Protein AF-A0A926ZG22-F1 (afdb_monomer_lite)

Organism: NCBI:txid2949571

Sequence (165 aa):
MKKILLVAASLLMLLNANPADACSCLPANPRRSYQQARAVFAGKVTDIVVRQRAVDRQPNNDNEADRLFTEVKVTFEVSKVWKGRISRQAVVMTSRSSASCGYNFEKGKEYLVYAGNEDAELTTGLCSGTKPLTTAQADLSILRNAGTTRIENQTGERSQEDRGL

Foldseek 3Di:
DVVVVVVVVVVVVVVPPDPPLVDDADDADLVVLQVQFQWKFKFAWADKDKDWDFAPPDPPDPDSVVRTFIKIKTKTQTDFTLHHAAASIAIEMFHPDSSRQGDDDDHGFMKTDRWHDDPNHTYDGNRSPIDGPVPCPVSVVVSVVRDTDDHDYPDDDDDDDDDDD

pLDDT: mean 81.73, std 17.59, range [35.69, 98.81]

Secondary structure (DSSP, 8-state):
-HHHHHHHHHHHHHTT--------PPPPPHHHHHHH-SEEEEEEEEEEEEEEEE----TT---GGGGEEEEEEEEEEEEEEEES--BSEEEEEEESSGGGT-----TT-EEEEEEEEETTEEE--TTS--EEGGG-HHHHHHHGGG--PPPB-------------

Radius of gyration: 22.45 Å; chains: 1; bounding box: 83×56×46 Å

Structure (mmCIF, N/CA/C/O backbone):
data_AF-A0A926ZG22-F1
#
_entry.id   AF-A0A926ZG22-F1
#
loop_
_atom_site.group_PDB
_atom_site.id
_atom_site.type_symbol
_atom_site.label_atom_id
_atom_site.label_alt_id
_atom_site.label_comp_id
_atom_site.label_asym_id
_atom_site.label_entity_id
_atom_site.label_seq_id
_atom_site.pdbx_PDB_ins_code
_atom_site.Cartn_x
_atom_site.Cartn_y
_atom_site.Cartn_z
_atom_site.occupancy
_atom_site.B_iso_or_equiv
_atom_site.auth_seq_id
_atom_site.auth_comp_id
_atom_site.auth_asym_id
_atom_site.auth_atom_id
_atom_site.pdbx_PDB_model_num
ATOM 1 N N . MET A 1 1 ? 40.323 31.492 -27.991 1.00 59.47 1 MET A N 1
ATOM 2 C CA . MET A 1 1 ? 39.421 31.948 -26.904 1.00 59.47 1 MET A CA 1
ATOM 3 C C . MET A 1 1 ? 37.945 31.590 -27.139 1.00 59.47 1 MET A C 1
ATOM 5 O O . MET A 1 1 ? 37.346 30.996 -26.258 1.00 59.47 1 MET A O 1
ATOM 9 N N . LYS A 1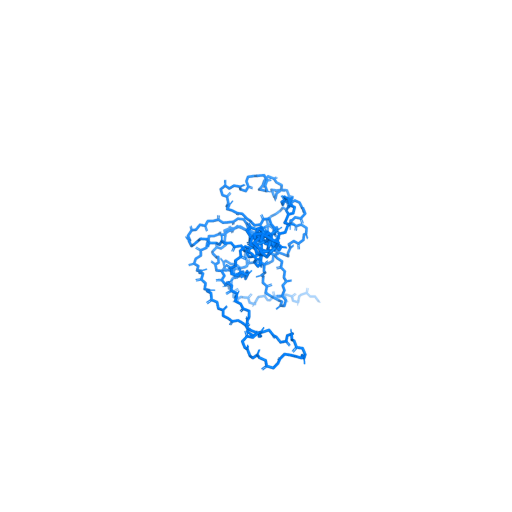 2 ? 37.361 31.830 -28.328 1.00 55.50 2 LYS A N 1
ATOM 10 C CA . LYS A 1 2 ? 35.936 31.538 -28.642 1.00 55.50 2 LYS A CA 1
ATOM 11 C C . LYS A 1 2 ? 35.519 30.053 -28.537 1.00 55.50 2 LYS A C 1
ATOM 13 O O . LYS A 1 2 ? 34.413 29.759 -28.107 1.00 55.50 2 LYS A O 1
ATOM 18 N N . LYS A 1 3 ? 36.427 29.119 -28.859 1.00 57.75 3 LYS A N 1
ATOM 19 C CA . LYS A 1 3 ? 36.200 27.662 -28.734 1.00 57.75 3 LYS A CA 1
ATOM 20 C C . LYS A 1 3 ? 36.149 27.175 -27.276 1.00 57.75 3 LYS A C 1
ATOM 22 O O . LYS A 1 3 ? 35.378 26.278 -26.975 1.00 57.75 3 LYS A O 1
ATOM 27 N N . ILE A 1 4 ? 36.914 27.800 -26.374 1.00 65.75 4 ILE A N 1
ATOM 28 C CA . ILE A 1 4 ? 36.911 27.468 -24.935 1.00 65.75 4 ILE A CA 1
ATOM 29 C C . ILE A 1 4 ? 35.590 27.918 -24.295 1.00 65.75 4 ILE A C 1
ATOM 31 O O . ILE A 1 4 ? 35.022 27.190 -23.490 1.00 65.75 4 ILE A O 1
ATOM 35 N N . LEU A 1 5 ? 35.058 29.068 -24.726 1.00 61.91 5 LEU A N 1
ATOM 36 C CA . LEU A 1 5 ? 33.758 29.574 -24.276 1.00 61.91 5 LEU A CA 1
ATOM 37 C C . LEU A 1 5 ? 32.591 28.653 -24.680 1.00 61.91 5 LEU A C 1
ATOM 39 O O . LEU A 1 5 ? 31.678 28.449 -23.888 1.00 61.91 5 LEU A O 1
ATOM 43 N N . LEU A 1 6 ? 32.645 28.056 -25.877 1.00 64.12 6 LEU A N 1
ATOM 44 C CA . LEU A 1 6 ? 31.628 27.105 -26.349 1.00 64.12 6 LEU A CA 1
ATOM 45 C C . LEU A 1 6 ? 31.679 25.767 -25.593 1.00 64.12 6 LEU A C 1
ATOM 47 O O . LEU A 1 6 ? 30.635 25.223 -25.248 1.00 64.12 6 LEU A O 1
ATOM 51 N N . VAL A 1 7 ? 32.878 25.263 -25.283 1.00 72.44 7 VAL A N 1
ATOM 52 C CA . VAL A 1 7 ? 33.041 24.017 -24.511 1.00 72.44 7 VAL A CA 1
ATOM 53 C C . VAL A 1 7 ? 32.598 24.202 -23.057 1.00 72.44 7 VAL A C 1
ATOM 55 O O . VAL A 1 7 ? 31.911 23.339 -22.515 1.00 72.44 7 VAL A O 1
ATOM 58 N N . ALA A 1 8 ? 32.920 25.344 -22.440 1.00 70.94 8 ALA A N 1
ATOM 59 C CA . ALA A 1 8 ? 32.484 25.660 -21.081 1.00 70.94 8 ALA A CA 1
ATOM 60 C C . ALA A 1 8 ? 30.954 25.813 -20.978 1.00 70.94 8 ALA A C 1
ATOM 62 O O . ALA A 1 8 ? 30.357 25.323 -20.023 1.00 70.94 8 ALA A O 1
ATOM 63 N N . ALA A 1 9 ? 30.312 26.429 -21.980 1.00 69.06 9 ALA A N 1
ATOM 64 C CA . ALA A 1 9 ? 28.856 26.567 -22.032 1.00 69.06 9 ALA A CA 1
ATOM 65 C C . ALA A 1 9 ? 28.135 25.215 -22.198 1.00 69.06 9 ALA A C 1
ATOM 67 O O . ALA A 1 9 ? 27.141 24.975 -21.515 1.00 69.06 9 ALA A O 1
ATOM 68 N N . SER A 1 10 ? 28.658 24.307 -23.034 1.00 69.31 10 SER A N 1
ATOM 69 C CA . SER A 1 10 ? 28.112 22.946 -23.159 1.00 69.31 10 SER A CA 1
ATOM 70 C C . SER A 1 10 ? 28.301 22.112 -21.891 1.00 69.31 10 SER A C 1
ATOM 72 O O . SER A 1 10 ? 27.407 21.352 -21.526 1.00 69.31 10 SER A O 1
ATOM 74 N N . LEU A 1 11 ? 29.432 22.259 -21.192 1.00 71.38 11 LEU A N 1
ATOM 75 C CA . LEU A 1 11 ? 29.679 21.516 -19.956 1.00 71.38 11 LEU A CA 1
ATOM 76 C C . LEU A 1 11 ? 28.730 21.968 -18.836 1.00 71.38 11 LEU A C 1
ATOM 78 O O . LEU A 1 11 ? 28.222 21.126 -18.107 1.00 71.38 11 LEU A O 1
ATOM 82 N N . LEU A 1 12 ? 28.412 23.267 -18.759 1.00 67.19 12 LEU A N 1
ATOM 83 C CA . LEU A 1 12 ? 27.517 23.844 -17.748 1.00 67.19 12 LEU A CA 1
ATOM 84 C C . LEU A 1 12 ? 26.045 23.396 -17.892 1.00 67.19 12 LEU A C 1
ATOM 86 O O . LEU A 1 12 ? 25.321 23.345 -16.898 1.00 67.19 12 LEU A O 1
ATOM 90 N N . MET A 1 13 ? 25.596 23.023 -19.099 1.00 64.50 13 MET A N 1
ATOM 91 C CA . MET A 1 13 ? 24.245 22.477 -19.313 1.00 64.50 13 MET A CA 1
ATOM 92 C C . MET A 1 13 ? 24.077 21.045 -18.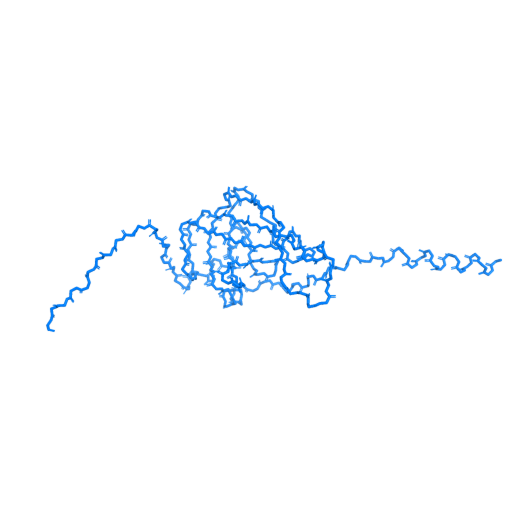782 1.00 64.50 13 MET A C 1
ATOM 94 O O . MET A 1 13 ? 22.972 20.671 -18.395 1.00 64.50 13 MET A O 1
ATOM 98 N N . LEU A 1 14 ? 25.154 20.257 -18.693 1.00 64.44 14 LEU A N 1
ATOM 99 C CA . LEU A 1 14 ? 25.099 18.867 -18.219 1.00 64.44 14 LEU A CA 1
ATOM 100 C C . LEU A 1 14 ? 25.036 18.744 -16.685 1.00 64.44 14 LEU A C 1
ATOM 102 O O . LEU A 1 14 ? 24.669 17.688 -16.179 1.00 64.44 14 LEU A O 1
ATOM 106 N N . LEU A 1 15 ? 25.339 19.815 -15.938 1.00 59.44 15 LEU A N 1
ATOM 107 C CA . LEU A 1 15 ? 25.249 19.829 -14.468 1.00 59.44 15 LEU A CA 1
ATOM 108 C C . LEU A 1 15 ? 23.838 20.129 -13.928 1.00 59.44 15 LEU A C 1
ATOM 110 O O . LEU A 1 15 ? 23.645 20.101 -12.718 1.00 59.44 15 LEU A O 1
ATOM 114 N N . ASN A 1 16 ? 22.852 20.393 -14.794 1.00 53.00 16 ASN A N 1
ATOM 115 C CA . ASN A 1 16 ? 21.474 20.728 -14.401 1.00 53.00 16 ASN A CA 1
ATOM 116 C C . ASN A 1 16 ? 20.456 19.624 -14.742 1.00 53.00 16 ASN A C 1
ATOM 118 O O . ASN A 1 16 ? 19.278 19.907 -14.965 1.00 53.00 16 ASN A O 1
ATOM 122 N N . ALA A 1 17 ? 20.888 18.361 -14.797 1.00 58.12 17 ALA A N 1
ATOM 123 C CA . ALA A 1 17 ? 19.972 17.229 -14.902 1.00 58.12 17 ALA A CA 1
ATOM 124 C C . ALA A 1 17 ? 19.234 17.037 -13.565 1.00 58.12 17 ALA A C 1
ATOM 126 O O . ALA A 1 17 ? 19.620 16.218 -12.732 1.00 58.12 17 ALA A O 1
ATOM 127 N N . ASN A 1 18 ? 18.183 17.829 -13.340 1.00 59.78 18 ASN A N 1
ATOM 128 C CA . ASN A 1 18 ? 17.270 17.595 -12.230 1.00 59.78 18 ASN A CA 1
ATOM 129 C C . ASN A 1 18 ? 16.631 16.209 -12.404 1.00 59.78 18 ASN A C 1
ATOM 131 O O . ASN A 1 18 ? 16.222 15.876 -13.522 1.00 59.78 18 ASN A O 1
ATOM 135 N N . PRO A 1 19 ? 16.517 15.402 -11.334 1.00 58.38 19 PRO A N 1
ATOM 136 C CA . PRO A 1 19 ? 15.751 14.170 -11.404 1.00 58.38 19 PRO A CA 1
ATOM 137 C C . PRO A 1 19 ? 14.323 14.527 -11.819 1.00 58.38 19 PRO A C 1
ATOM 139 O O . PRO A 1 19 ? 13.643 15.310 -11.155 1.00 58.38 19 PRO A O 1
ATOM 142 N N . ALA A 1 20 ? 13.886 13.990 -12.955 1.00 57.53 20 ALA A N 1
ATOM 143 C CA . ALA A 1 20 ? 12.495 14.068 -13.356 1.00 57.53 20 ALA A CA 1
ATOM 144 C C . ALA A 1 20 ? 11.704 13.138 -12.433 1.00 57.53 20 ALA A C 1
ATOM 146 O O . ALA A 1 20 ? 11.565 11.946 -12.703 1.00 57.53 20 ALA A O 1
ATOM 147 N N . ASP A 1 21 ? 11.226 13.673 -11.311 1.00 56.03 21 ASP A N 1
ATOM 148 C CA . ASP A 1 21 ? 10.225 12.993 -10.500 1.00 56.03 21 ASP A CA 1
ATOM 149 C C . ASP A 1 21 ? 8.921 12.997 -11.304 1.00 56.03 21 ASP A C 1
ATOM 151 O O . ASP A 1 21 ? 8.173 13.974 -11.334 1.00 56.03 21 ASP A O 1
ATOM 155 N N . ALA A 1 22 ? 8.674 11.909 -12.035 1.00 66.56 22 ALA A N 1
ATOM 156 C CA . ALA A 1 22 ? 7.457 11.751 -12.829 1.00 66.56 22 ALA A CA 1
ATOM 157 C C . ALA A 1 22 ? 6.201 11.707 -11.941 1.00 66.56 22 ALA A C 1
ATOM 159 O O . ALA A 1 22 ? 5.090 11.947 -12.413 1.00 66.56 22 ALA A O 1
ATOM 160 N N . CYS A 1 23 ? 6.371 11.417 -10.649 1.00 71.75 23 CYS A N 1
ATOM 161 C CA . CYS A 1 23 ? 5.282 11.282 -9.703 1.00 71.75 23 CYS A CA 1
ATOM 162 C C . CYS A 1 23 ? 5.100 12.555 -8.860 1.00 71.75 23 CYS A C 1
ATOM 164 O O . CYS A 1 23 ? 5.629 12.680 -7.758 1.00 71.75 23 CYS A O 1
ATOM 166 N N . SER A 1 24 ? 4.305 13.505 -9.354 1.00 77.81 24 SER A N 1
ATOM 167 C CA . SER A 1 24 ? 3.888 14.686 -8.587 1.00 77.81 24 SER A CA 1
ATOM 168 C C . SER A 1 24 ? 2.561 14.424 -7.865 1.00 77.81 24 SER A C 1
ATOM 170 O O . SER A 1 24 ? 1.474 14.780 -8.319 1.00 77.81 24 SER A O 1
ATOM 172 N N . CYS A 1 25 ? 2.628 13.762 -6.708 1.00 83.06 25 CYS A N 1
ATOM 173 C CA . CYS A 1 25 ? 1.439 13.561 -5.884 1.00 83.06 25 CYS A CA 1
ATOM 174 C C . CYS A 1 25 ? 1.045 14.863 -5.173 1.00 83.06 25 CYS A C 1
ATOM 176 O O . CYS A 1 25 ? 1.865 15.503 -4.514 1.00 83.06 25 CYS A O 1
ATOM 178 N N . LEU A 1 26 ? -0.242 15.204 -5.196 1.00 83.25 26 LEU A N 1
ATOM 179 C CA . LEU A 1 26 ? -0.795 16.096 -4.178 1.00 83.25 26 LEU A CA 1
ATOM 180 C C . LEU A 1 26 ? -0.783 15.380 -2.817 1.00 83.25 26 LEU A C 1
ATOM 182 O O . LEU A 1 26 ? -0.942 14.154 -2.784 1.00 83.25 26 LEU A O 1
ATOM 186 N N . PRO A 1 27 ? -0.657 16.111 -1.692 1.00 81.75 27 PRO A N 1
ATOM 187 C CA . PRO A 1 27 ? -0.807 15.521 -0.369 1.00 81.75 27 PRO A CA 1
ATOM 188 C C . PRO A 1 27 ? -2.092 14.692 -0.285 1.00 81.75 27 PRO A C 1
ATOM 190 O O . PRO A 1 27 ? -3.185 15.180 -0.590 1.00 81.75 27 PRO A O 1
ATOM 193 N N . ALA A 1 28 ? -1.955 13.421 0.094 1.00 83.06 28 ALA A N 1
ATOM 194 C CA . ALA A 1 28 ? -3.076 12.494 0.095 1.00 83.06 28 ALA A CA 1
ATOM 195 C C . ALA A 1 28 ? -4.167 12.956 1.075 1.00 83.06 28 ALA A C 1
ATOM 197 O O . ALA A 1 28 ? -3.918 13.149 2.267 1.00 83.06 28 ALA A O 1
ATOM 198 N N . ASN A 1 29 ? -5.393 13.103 0.571 1.00 91.44 29 ASN A N 1
ATOM 199 C CA . ASN A 1 29 ? -6.568 13.412 1.376 1.00 91.44 29 ASN A CA 1
ATOM 200 C C . ASN A 1 29 ? -7.314 12.106 1.704 1.00 91.44 29 ASN A C 1
ATOM 202 O O . ASN A 1 29 ? -7.809 11.470 0.772 1.00 91.44 29 ASN A O 1
ATOM 206 N N . PRO A 1 30 ? -7.483 11.725 2.986 1.00 93.00 30 PRO A N 1
ATOM 207 C CA . PRO A 1 30 ? -8.047 10.419 3.336 1.00 93.00 30 PRO A CA 1
ATOM 208 C C . PRO A 1 30 ? -9.461 10.178 2.796 1.00 93.00 30 PRO A C 1
ATOM 210 O O . PRO A 1 30 ? -9.791 9.064 2.397 1.00 93.00 30 PRO A O 1
ATOM 213 N N . ARG A 1 31 ? -10.308 11.218 2.726 1.00 93.44 31 ARG A N 1
ATOM 214 C CA . ARG A 1 31 ? -11.665 11.089 2.163 1.00 93.44 31 ARG A CA 1
ATOM 215 C C . ARG A 1 31 ? -11.611 10.797 0.668 1.00 93.44 31 ARG A C 1
ATOM 217 O O . ARG A 1 31 ? -12.326 9.914 0.204 1.00 93.44 31 ARG A O 1
ATOM 224 N N . ARG A 1 32 ? -10.751 11.506 -0.070 1.00 93.12 32 ARG A N 1
ATOM 225 C CA . ARG A 1 32 ? -10.546 11.272 -1.507 1.00 93.12 32 ARG A CA 1
ATOM 226 C C . ARG A 1 32 ? -9.958 9.880 -1.753 1.00 93.12 32 ARG A C 1
ATOM 228 O O . ARG A 1 32 ? -10.511 9.139 -2.561 1.00 93.12 32 ARG A O 1
ATOM 235 N N . SER A 1 33 ? -8.906 9.506 -1.024 1.00 95.06 33 SER A N 1
ATOM 236 C CA . SER A 1 33 ? -8.289 8.177 -1.107 1.00 95.06 33 SER A CA 1
ATOM 237 C C . SER A 1 33 ? -9.310 7.071 -0.845 1.00 95.06 33 SER A C 1
ATOM 239 O O . SER A 1 33 ? -9.412 6.124 -1.619 1.00 95.06 33 SER A O 1
ATOM 241 N N . TYR A 1 34 ? -10.149 7.222 0.184 1.00 94.69 34 TYR A N 1
ATOM 242 C CA . TYR A 1 34 ? -11.226 6.277 0.476 1.00 94.69 34 TYR A CA 1
ATOM 243 C C . TYR A 1 34 ? -12.263 6.175 -0.652 1.00 94.69 34 TYR A C 1
ATOM 245 O O . TYR A 1 34 ? -12.735 5.082 -0.968 1.00 94.69 34 TYR A O 1
ATOM 253 N N . GLN A 1 35 ? -12.646 7.300 -1.262 1.00 93.31 35 GLN A N 1
ATOM 254 C CA . GLN A 1 35 ? -13.607 7.320 -2.369 1.00 93.31 35 GLN A CA 1
ATOM 255 C C . GLN A 1 35 ? -13.059 6.596 -3.604 1.00 93.31 35 GLN A C 1
ATOM 257 O O . GLN A 1 35 ? -13.770 5.767 -4.170 1.00 93.31 35 GLN A O 1
ATOM 262 N N . GLN A 1 36 ? -11.801 6.861 -3.965 1.00 92.88 36 GLN A N 1
ATOM 263 C CA . GLN A 1 36 ? -11.138 6.297 -5.145 1.00 92.88 36 GLN A CA 1
ATOM 264 C C . GLN A 1 36 ? -10.725 4.830 -4.967 1.00 92.88 36 GLN A C 1
ATOM 266 O O . GLN A 1 36 ? -10.701 4.076 -5.936 1.00 92.88 36 GLN A O 1
ATOM 271 N N . ALA A 1 37 ? -10.420 4.406 -3.740 1.00 95.56 37 ALA A N 1
ATOM 272 C CA . ALA A 1 37 ? -10.029 3.032 -3.460 1.00 95.56 37 ALA A CA 1
ATOM 273 C C . ALA A 1 37 ? -11.193 2.055 -3.679 1.00 95.56 37 ALA A C 1
ATOM 275 O O . ALA A 1 37 ? -12.334 2.321 -3.294 1.00 95.56 37 ALA A O 1
ATOM 276 N N . ARG A 1 38 ? -10.901 0.873 -4.220 1.00 95.00 38 ARG A N 1
ATOM 277 C CA . ARG A 1 38 ? -11.840 -0.256 -4.240 1.00 95.00 38 ARG A CA 1
ATOM 278 C C . ARG A 1 38 ? -11.828 -1.006 -2.911 1.00 95.00 38 ARG A C 1
ATOM 280 O O . ARG A 1 38 ? -12.872 -1.496 -2.480 1.00 95.00 38 ARG A O 1
ATOM 287 N N . ALA A 1 39 ? -10.670 -1.070 -2.261 1.00 95.88 39 ALA A N 1
ATOM 288 C CA . ALA A 1 39 ? -10.501 -1.699 -0.963 1.00 95.88 39 ALA A CA 1
ATOM 289 C C . ALA A 1 39 ? -9.677 -0.823 -0.019 1.00 95.88 39 ALA A C 1
ATOM 291 O O . ALA A 1 39 ? -8.710 -0.185 -0.430 1.00 95.88 39 ALA A O 1
ATOM 292 N N . VAL A 1 40 ? -10.066 -0.807 1.254 1.00 97.31 40 VAL A N 1
ATOM 293 C CA . VAL A 1 40 ? -9.349 -0.093 2.314 1.00 97.31 40 VAL A CA 1
ATOM 294 C C . VAL A 1 40 ? -9.236 -1.011 3.513 1.00 97.31 40 VAL A C 1
ATOM 296 O O . VAL A 1 40 ? -10.256 -1.421 4.074 1.00 97.31 40 VAL A O 1
ATOM 299 N N . PHE A 1 41 ? -8.010 -1.346 3.899 1.00 97.69 41 PHE A N 1
ATOM 300 C CA . PHE A 1 41 ? -7.742 -2.294 4.976 1.00 97.69 41 PHE A CA 1
ATOM 301 C C . PHE A 1 41 ? -6.438 -1.969 5.706 1.00 97.69 41 PHE A C 1
ATOM 303 O O . PHE A 1 41 ? -5.587 -1.248 5.193 1.00 97.69 41 PHE A O 1
ATOM 310 N N . ALA A 1 42 ? -6.294 -2.500 6.916 1.00 98.19 42 ALA A N 1
ATOM 311 C CA . ALA A 1 42 ? -5.052 -2.498 7.669 1.00 98.19 42 ALA A CA 1
ATOM 312 C C . ALA A 1 42 ? -4.512 -3.922 7.725 1.00 98.19 42 ALA A C 1
ATOM 314 O O . ALA A 1 42 ? -5.278 -4.882 7.858 1.00 98.19 42 ALA A O 1
ATOM 315 N N . GLY A 1 43 ? -3.197 -4.056 7.611 1.00 98.25 43 GLY A N 1
ATOM 316 C CA . GLY A 1 43 ? -2.550 -5.356 7.660 1.00 98.25 43 GLY A CA 1
ATOM 317 C C . GLY A 1 43 ? -1.041 -5.269 7.803 1.00 98.25 43 GLY A C 1
ATOM 318 O O . GLY A 1 43 ? -0.426 -4.241 7.507 1.00 98.25 43 GLY A O 1
ATOM 319 N N . LYS A 1 44 ? -0.459 -6.378 8.251 1.00 98.75 44 LYS A N 1
ATOM 320 C CA . LYS A 1 44 ? 0.984 -6.568 8.398 1.00 98.75 44 LYS A CA 1
ATOM 321 C C . LYS A 1 44 ? 1.545 -7.219 7.143 1.00 98.75 44 LYS A C 1
ATOM 323 O O . LYS A 1 44 ? 1.006 -8.224 6.685 1.00 98.75 44 LYS A O 1
ATOM 328 N N . VAL A 1 45 ? 2.644 -6.694 6.614 1.00 98.81 45 VAL A N 1
ATOM 329 C CA . VAL A 1 45 ? 3.323 -7.301 5.462 1.00 98.81 45 VAL A CA 1
ATOM 330 C C . VAL A 1 45 ? 3.968 -8.620 5.884 1.00 98.81 45 VAL A C 1
ATOM 332 O O . VAL A 1 45 ? 4.840 -8.642 6.753 1.00 98.81 45 VAL A O 1
ATOM 335 N N . THR A 1 46 ? 3.568 -9.720 5.254 1.00 98.69 46 THR A N 1
ATOM 336 C CA . THR A 1 46 ? 4.114 -11.062 5.504 1.00 98.69 46 THR A CA 1
ATOM 337 C C . THR A 1 46 ? 5.076 -11.516 4.417 1.00 98.69 46 THR A C 1
ATOM 339 O O . THR A 1 46 ? 5.990 -12.289 4.707 1.00 98.69 46 THR A O 1
ATOM 342 N N . ASP A 1 47 ? 4.936 -11.007 3.192 1.00 98.56 47 ASP A N 1
ATOM 343 C CA . ASP A 1 47 ? 5.838 -11.345 2.096 1.00 98.56 47 ASP A CA 1
ATOM 344 C C . ASP A 1 47 ? 5.943 -10.241 1.040 1.00 98.56 47 ASP A C 1
ATOM 346 O O . ASP A 1 47 ? 4.987 -9.497 0.818 1.00 98.56 47 ASP A O 1
ATOM 350 N N . ILE A 1 48 ? 7.107 -10.144 0.395 1.00 98.25 48 ILE A N 1
ATOM 351 C CA . ILE A 1 48 ? 7.389 -9.199 -0.692 1.00 98.25 48 ILE A CA 1
ATOM 352 C C . ILE A 1 48 ? 8.155 -9.955 -1.775 1.00 98.25 48 ILE A C 1
ATOM 354 O O . ILE A 1 48 ? 9.243 -10.467 -1.516 1.00 98.25 48 ILE A O 1
ATOM 358 N N . VAL A 1 49 ? 7.615 -9.988 -2.993 1.00 97.75 49 VAL A N 1
ATOM 359 C CA . VAL A 1 49 ? 8.265 -10.626 -4.143 1.00 97.75 49 VAL A CA 1
ATOM 360 C C . VAL A 1 49 ? 8.311 -9.666 -5.321 1.00 97.75 49 VAL A C 1
ATOM 362 O O . VAL A 1 49 ? 7.272 -9.217 -5.797 1.00 97.75 49 VAL A O 1
ATOM 365 N N . VAL A 1 50 ? 9.513 -9.397 -5.826 1.00 95.19 50 VAL A N 1
ATOM 366 C CA . VAL A 1 50 ? 9.729 -8.632 -7.061 1.00 95.19 50 VAL A CA 1
ATOM 367 C C . VAL A 1 50 ? 9.678 -9.590 -8.247 1.00 95.19 50 VAL A C 1
ATOM 369 O O . VAL A 1 50 ? 10.328 -10.635 -8.218 1.00 95.19 50 VAL A O 1
ATOM 372 N N . ARG A 1 51 ? 8.896 -9.264 -9.277 1.00 90.31 51 ARG A N 1
ATOM 373 C CA . ARG A 1 51 ? 8.719 -10.100 -10.472 1.00 90.31 51 ARG A CA 1
ATOM 374 C C . ARG A 1 51 ? 8.725 -9.230 -11.724 1.00 90.31 51 ARG A C 1
ATOM 376 O O . ARG A 1 51 ? 8.391 -8.050 -11.666 1.00 90.31 51 ARG A O 1
ATOM 383 N N . GLN A 1 52 ? 9.094 -9.820 -12.853 1.00 87.56 52 GLN A N 1
ATOM 384 C CA . GLN A 1 52 ? 8.867 -9.214 -14.161 1.00 87.56 52 GLN A CA 1
ATOM 385 C C . GLN A 1 52 ? 7.549 -9.745 -14.724 1.00 87.56 52 GLN A C 1
ATOM 387 O O . GLN A 1 52 ? 7.286 -10.946 -14.654 1.00 87.56 52 GLN A O 1
ATOM 392 N N . ARG A 1 53 ? 6.722 -8.849 -15.256 1.00 80.56 53 ARG A N 1
ATOM 393 C CA . ARG A 1 53 ? 5.446 -9.154 -15.900 1.00 80.56 53 ARG A CA 1
ATOM 394 C C . ARG A 1 53 ? 5.504 -8.659 -17.338 1.00 80.56 53 ARG A C 1
ATOM 396 O O . ARG A 1 53 ? 5.859 -7.506 -17.570 1.00 80.56 53 ARG A O 1
ATOM 403 N N . ALA A 1 54 ? 5.160 -9.523 -18.288 1.00 78.44 54 ALA A N 1
ATOM 404 C CA . ALA A 1 54 ? 4.972 -9.106 -19.670 1.00 78.44 54 ALA A CA 1
ATOM 405 C C . ALA A 1 54 ? 3.718 -8.225 -19.771 1.00 78.44 54 ALA A C 1
ATOM 407 O O . ALA A 1 54 ? 2.670 -8.560 -19.215 1.00 78.44 54 ALA A O 1
ATOM 408 N N . VAL A 1 55 ? 3.838 -7.092 -20.454 1.00 72.56 55 VAL A N 1
ATOM 409 C CA . VAL A 1 55 ? 2.738 -6.173 -20.733 1.00 72.56 55 VAL A CA 1
ATOM 410 C C . VAL A 1 55 ? 2.361 -6.324 -22.202 1.00 72.56 55 VAL A C 1
ATOM 412 O O . VAL A 1 55 ? 3.151 -6.018 -23.091 1.00 72.56 55 VAL A O 1
ATOM 415 N N . ASP A 1 56 ? 1.131 -6.770 -22.461 1.00 67.56 56 ASP A N 1
ATOM 416 C CA . ASP A 1 56 ? 0.625 -7.010 -23.824 1.00 67.56 56 ASP A CA 1
ATOM 417 C C . ASP A 1 56 ? 0.424 -5.714 -24.633 1.00 67.56 56 ASP A C 1
ATOM 419 O O . ASP A 1 56 ? 0.242 -5.726 -25.851 1.00 67.56 56 ASP A O 1
ATOM 423 N N . ARG A 1 57 ? 0.455 -4.559 -23.960 1.00 58.28 57 ARG A N 1
ATOM 424 C CA . ARG A 1 57 ? 0.214 -3.243 -24.552 1.00 58.28 57 ARG A CA 1
ATOM 425 C C . ARG A 1 57 ? 1.492 -2.656 -25.141 1.00 58.28 57 ARG A C 1
ATOM 427 O O . ARG A 1 57 ? 2.037 -1.727 -24.570 1.00 58.28 57 ARG A O 1
ATOM 434 N N . GLN A 1 58 ? 1.926 -3.135 -26.304 1.00 57.38 58 GLN A N 1
ATOM 435 C CA . GLN A 1 58 ? 2.637 -2.270 -27.252 1.00 57.38 58 GLN A CA 1
ATOM 436 C C . GLN A 1 58 ? 2.484 -2.835 -28.678 1.00 57.38 58 GLN A C 1
ATOM 438 O O . GLN A 1 58 ? 3.204 -3.762 -29.046 1.00 57.38 58 GLN A O 1
ATOM 443 N N . PRO A 1 59 ? 1.563 -2.300 -29.508 1.00 55.38 59 PRO A N 1
ATOM 444 C CA . PRO A 1 59 ? 1.287 -2.865 -30.832 1.00 55.38 59 PRO A CA 1
ATOM 445 C C . PRO A 1 59 ? 2.484 -2.836 -31.800 1.00 55.38 59 PRO A C 1
ATOM 447 O O . PRO A 1 59 ? 2.468 -3.568 -32.779 1.00 55.38 59 PRO A O 1
ATOM 450 N N . ASN A 1 60 ? 3.525 -2.039 -31.518 1.00 60.47 60 ASN A N 1
ATOM 451 C CA . ASN A 1 60 ? 4.643 -1.776 -32.433 1.00 60.47 60 ASN A CA 1
ATOM 452 C C . ASN A 1 60 ? 6.035 -1.854 -31.766 1.00 60.47 60 ASN A C 1
ATOM 454 O O . ASN A 1 60 ? 6.942 -1.138 -32.178 1.00 60.47 60 ASN A O 1
ATOM 458 N N . ASN A 1 61 ? 6.213 -2.651 -30.708 1.00 60.38 61 ASN A N 1
ATOM 459 C CA . ASN A 1 61 ? 7.538 -2.879 -30.115 1.00 60.38 61 ASN A CA 1
ATOM 460 C C . ASN A 1 61 ? 7.868 -4.373 -30.167 1.00 60.38 61 ASN A C 1
ATOM 462 O O . ASN A 1 61 ? 7.213 -5.165 -29.497 1.00 60.38 61 ASN A O 1
ATOM 466 N N . ASP A 1 62 ? 8.843 -4.759 -30.978 1.00 66.12 62 ASP A N 1
ATOM 467 C CA . ASP A 1 62 ? 9.374 -6.115 -31.151 1.00 66.12 62 ASP A CA 1
ATOM 468 C C . ASP A 1 62 ? 10.493 -6.476 -30.153 1.00 66.12 62 ASP A C 1
ATOM 470 O O . ASP A 1 62 ? 10.878 -7.642 -30.059 1.00 66.12 62 ASP A O 1
ATOM 474 N N . ASN A 1 63 ? 10.952 -5.524 -29.338 1.00 70.25 63 ASN A N 1
ATOM 475 C CA . ASN A 1 63 ? 11.912 -5.762 -28.267 1.00 70.25 63 ASN A CA 1
ATOM 476 C C . ASN A 1 63 ? 11.218 -6.365 -27.039 1.00 70.25 63 ASN A C 1
ATOM 478 O O . ASN A 1 63 ? 10.540 -5.689 -26.265 1.00 70.25 63 ASN A O 1
ATOM 482 N N . GLU A 1 64 ? 11.455 -7.652 -26.803 1.00 64.38 64 GLU A N 1
ATOM 483 C CA . GLU A 1 64 ? 10.942 -8.381 -25.637 1.00 64.38 64 GLU A CA 1
ATOM 484 C C . GLU A 1 64 ? 11.298 -7.700 -24.299 1.00 64.38 64 GLU A C 1
ATOM 486 O O . GLU A 1 64 ? 10.470 -7.647 -23.391 1.00 64.38 64 GLU A O 1
ATOM 491 N N . ALA A 1 65 ? 12.490 -7.101 -24.197 1.00 65.19 65 ALA A N 1
ATOM 492 C CA . ALA A 1 65 ? 12.948 -6.400 -22.995 1.00 65.19 65 ALA A CA 1
ATOM 493 C C . ALA A 1 65 ? 12.092 -5.169 -22.639 1.00 65.19 65 ALA A C 1
ATOM 495 O O . ALA A 1 65 ? 11.888 -4.894 -21.457 1.00 65.19 65 ALA A O 1
ATOM 496 N N . ASP A 1 66 ? 11.546 -4.470 -23.637 1.00 65.62 66 ASP A N 1
ATOM 497 C CA . ASP A 1 66 ? 10.707 -3.283 -23.427 1.00 65.62 66 ASP A CA 1
ATOM 498 C C . ASP A 1 66 ? 9.272 -3.646 -23.018 1.00 65.62 66 ASP A C 1
ATOM 500 O O . ASP A 1 66 ? 8.518 -2.799 -22.540 1.00 65.62 66 ASP A O 1
ATOM 504 N N . ARG A 1 67 ? 8.887 -4.917 -23.185 1.00 69.50 67 ARG A N 1
ATOM 505 C CA . ARG A 1 67 ? 7.577 -5.438 -22.773 1.00 69.50 67 ARG A CA 1
ATOM 506 C C . ARG A 1 67 ? 7.557 -5.903 -21.318 1.00 69.50 67 ARG A C 1
ATOM 508 O O . ARG A 1 67 ? 6.494 -6.267 -20.822 1.00 69.50 67 ARG A O 1
ATOM 515 N N . LEU A 1 68 ? 8.699 -5.923 -20.625 1.00 77.69 68 LEU A N 1
ATOM 516 C CA . LEU A 1 68 ? 8.793 -6.399 -19.246 1.00 77.69 68 LEU A CA 1
ATOM 517 C C . LEU A 1 68 ? 8.667 -5.247 -18.248 1.00 77.69 68 LEU A C 1
ATOM 519 O O . LEU A 1 68 ? 9.561 -4.418 -18.091 1.00 77.69 68 LEU A O 1
ATOM 523 N N . PHE A 1 69 ? 7.576 -5.249 -17.488 1.00 82.06 69 PHE A N 1
ATOM 524 C CA . PHE A 1 69 ? 7.391 -4.356 -16.355 1.00 82.06 69 PHE A CA 1
ATOM 525 C C . PHE A 1 69 ? 7.854 -5.030 -15.062 1.00 82.06 69 PHE A C 1
ATOM 527 O O . PHE A 1 69 ? 7.554 -6.198 -14.817 1.00 82.06 69 PHE A O 1
ATOM 534 N N . THR A 1 70 ? 8.592 -4.307 -14.214 1.00 88.69 70 THR A N 1
ATOM 535 C CA . THR A 1 70 ? 8.994 -4.834 -12.901 1.00 88.69 70 THR A CA 1
ATOM 536 C C . THR A 1 70 ? 7.978 -4.437 -11.837 1.00 88.69 70 THR A C 1
ATOM 538 O O . THR A 1 70 ? 7.902 -3.277 -11.428 1.00 88.69 70 THR A O 1
ATOM 541 N N . GLU A 1 71 ? 7.244 -5.430 -11.354 1.00 90.69 71 GLU A N 1
ATOM 542 C CA . GLU A 1 71 ? 6.180 -5.298 -10.366 1.00 90.69 71 GLU A CA 1
ATOM 543 C C . GLU A 1 71 ? 6.604 -5.905 -9.023 1.00 90.69 71 GLU A C 1
ATOM 545 O O . GLU A 1 71 ? 7.408 -6.840 -8.947 1.00 90.69 71 GLU A O 1
ATOM 550 N N . VAL A 1 72 ? 6.055 -5.368 -7.939 1.00 95.94 72 VAL A N 1
ATOM 551 C CA . VAL A 1 72 ? 6.244 -5.866 -6.581 1.00 95.94 72 VAL A CA 1
ATOM 552 C C . VAL A 1 72 ? 4.918 -6.395 -6.064 1.00 95.94 72 VAL A C 1
ATOM 554 O O . VAL A 1 72 ? 3.959 -5.647 -5.892 1.00 95.94 72 VAL A O 1
ATOM 557 N N . LYS A 1 73 ? 4.893 -7.693 -5.769 1.00 97.06 73 LYS A N 1
ATOM 558 C CA . LYS A 1 73 ? 3.780 -8.382 -5.124 1.00 97.06 73 LYS A CA 1
ATOM 559 C C . LYS A 1 73 ? 3.974 -8.365 -3.615 1.00 97.06 73 LYS A C 1
ATOM 561 O O . LYS A 1 73 ? 4.937 -8.948 -3.115 1.00 97.06 73 LYS A O 1
ATOM 566 N N . VAL A 1 74 ? 3.040 -7.757 -2.894 1.00 98.38 74 VAL A N 1
ATOM 567 C CA . VAL A 1 74 ? 3.081 -7.643 -1.434 1.00 98.38 74 VAL A CA 1
ATOM 568 C C . VAL A 1 74 ? 1.918 -8.408 -0.826 1.00 98.38 74 VAL A C 1
ATOM 570 O O . VAL A 1 74 ? 0.760 -8.194 -1.185 1.00 98.38 74 VAL A O 1
ATOM 573 N N . THR A 1 75 ? 2.229 -9.313 0.095 1.00 98.56 75 THR A N 1
ATOM 574 C CA . THR A 1 75 ? 1.234 -10.115 0.809 1.00 98.56 75 THR A CA 1
ATOM 575 C C . THR A 1 75 ? 1.041 -9.564 2.212 1.00 98.56 75 THR A C 1
A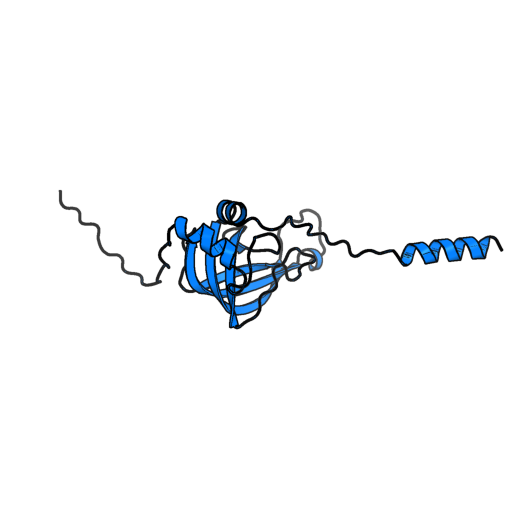TOM 577 O O . THR A 1 75 ? 2.012 -9.316 2.928 1.00 98.56 75 THR A O 1
ATOM 580 N N . PHE A 1 76 ? -0.217 -9.401 2.609 1.00 98.69 76 PHE A N 1
ATOM 581 C CA . PHE A 1 76 ? -0.623 -8.886 3.908 1.00 98.69 76 PHE A CA 1
ATOM 582 C C . PHE A 1 76 ? -1.402 -9.934 4.692 1.00 98.69 76 PHE A C 1
ATOM 584 O O . PHE A 1 76 ? -2.274 -10.607 4.145 1.00 98.69 76 PHE A O 1
ATOM 591 N N . GLU A 1 77 ? -1.129 -10.006 5.989 1.00 98.56 77 GLU A N 1
ATOM 592 C CA . GLU A 1 77 ? -2.052 -10.534 6.991 1.00 98.56 77 GLU A CA 1
AT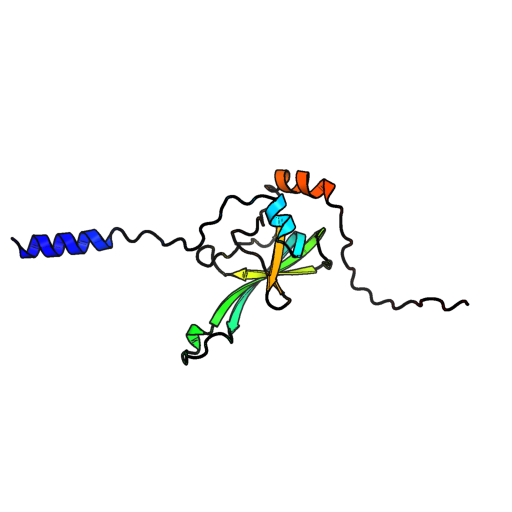OM 593 C C . GLU A 1 77 ? -2.983 -9.392 7.424 1.00 98.56 77 GLU A C 1
ATOM 595 O O . GLU A 1 77 ? -2.535 -8.400 8.004 1.00 98.56 77 GLU A O 1
ATOM 600 N N . VAL A 1 78 ? -4.265 -9.493 7.076 1.00 98.25 78 VAL A N 1
ATOM 601 C CA . VAL A 1 78 ? -5.251 -8.414 7.225 1.00 98.25 78 VAL A CA 1
ATOM 602 C C . VAL A 1 78 ? -5.862 -8.442 8.621 1.00 98.25 78 VAL A C 1
ATOM 604 O O . VAL A 1 78 ? -6.433 -9.449 9.037 1.00 98.25 78 VAL A O 1
ATOM 607 N N . SER A 1 79 ? -5.793 -7.311 9.323 1.00 96.50 79 SER A N 1
ATOM 608 C CA . SER A 1 79 ? -6.331 -7.148 10.678 1.0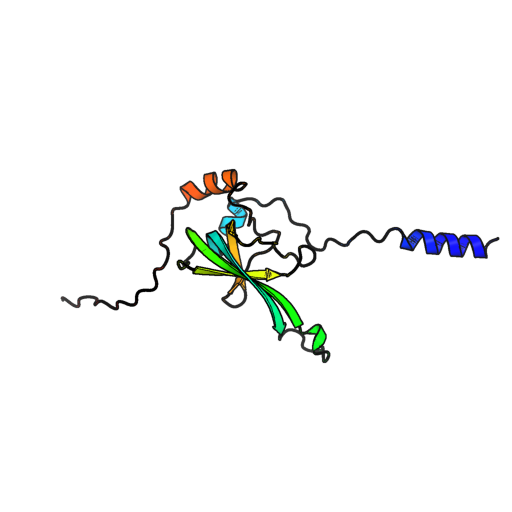0 96.50 79 SER A CA 1
ATOM 609 C C . SER A 1 79 ? -7.671 -6.411 10.708 1.00 96.50 79 SER A C 1
ATOM 611 O O . SER A 1 79 ? -8.495 -6.665 11.588 1.00 96.50 79 SER A O 1
ATOM 613 N N . LYS A 1 80 ? -7.928 -5.508 9.752 1.00 95.75 80 LYS A N 1
ATOM 614 C CA . LYS A 1 80 ? -9.182 -4.740 9.689 1.00 95.75 80 LYS A CA 1
ATOM 615 C C . LYS A 1 80 ? -9.516 -4.287 8.275 1.00 95.75 80 LYS A C 1
ATOM 617 O O . LYS A 1 80 ? -8.620 -3.915 7.530 1.00 95.75 80 LYS A O 1
ATOM 622 N N . VAL A 1 81 ? -10.803 -4.251 7.926 1.00 96.44 81 VAL A N 1
ATOM 623 C CA . VAL A 1 81 ? -11.287 -3.810 6.607 1.00 96.44 81 VAL A CA 1
ATOM 624 C C . VAL A 1 81 ? -12.351 -2.730 6.778 1.00 96.44 81 VAL A C 1
ATOM 626 O O . VAL A 1 81 ? -13.337 -2.924 7.484 1.00 96.44 81 VAL A O 1
ATOM 629 N N . TRP A 1 82 ? -12.173 -1.597 6.108 1.00 95.56 82 TRP A N 1
ATOM 630 C CA . TRP A 1 82 ? -13.154 -0.508 6.057 1.00 95.56 82 TRP A CA 1
ATOM 631 C C . TRP A 1 82 ? -13.937 -0.491 4.747 1.00 95.56 82 TRP A C 1
ATOM 633 O O . TRP A 1 82 ? -15.096 -0.099 4.742 1.00 95.56 82 TRP A O 1
ATOM 643 N N . LYS A 1 83 ? -13.337 -0.945 3.641 1.00 94.44 83 LYS A N 1
ATOM 644 C CA . LYS A 1 83 ? -13.990 -0.974 2.326 1.00 94.44 83 LYS A CA 1
ATOM 645 C C . LYS A 1 83 ? -13.569 -2.199 1.530 1.00 94.44 83 LYS A C 1
ATOM 647 O O . LYS A 1 83 ? -12.399 -2.578 1.558 1.00 94.44 83 LYS A O 1
ATOM 652 N N . GLY A 1 84 ? -14.509 -2.738 0.757 1.00 92.12 84 GLY A N 1
ATOM 653 C CA . GLY A 1 84 ? -14.284 -3.871 -0.136 1.00 92.12 84 GLY A CA 1
ATOM 654 C C . GLY A 1 84 ? -14.371 -5.223 0.574 1.00 92.12 84 GLY A C 1
ATOM 655 O O . GLY A 1 84 ? -14.435 -5.305 1.798 1.00 92.12 84 GLY A O 1
ATOM 656 N N . ARG A 1 85 ? -14.389 -6.295 -0.219 1.00 90.25 85 ARG A N 1
ATOM 657 C CA . ARG A 1 85 ? -14.369 -7.680 0.266 1.00 90.25 85 ARG A CA 1
ATOM 658 C C . ARG A 1 85 ? -12.940 -8.192 0.222 1.00 90.25 85 ARG A C 1
ATOM 660 O O . ARG A 1 85 ? -12.397 -8.399 -0.858 1.00 90.25 85 ARG A O 1
ATOM 667 N N . ILE A 1 86 ? -12.334 -8.327 1.394 1.00 92.94 86 ILE A N 1
ATOM 668 C CA . ILE A 1 86 ? -10.932 -8.705 1.558 1.00 92.94 86 ILE A CA 1
ATOM 669 C C . ILE A 1 86 ? -10.864 -9.896 2.510 1.00 92.94 86 ILE A C 1
ATOM 671 O O . ILE A 1 86 ? -11.525 -9.910 3.550 1.00 92.94 86 ILE A O 1
ATOM 675 N N . SER A 1 87 ? -10.088 -10.909 2.131 1.00 92.38 87 SER A N 1
ATOM 676 C CA . SER A 1 87 ? -9.874 -12.096 2.960 1.00 92.38 87 SER A CA 1
ATOM 677 C C . SER A 1 87 ? -8.822 -11.834 4.046 1.00 92.38 87 SER A C 1
ATOM 679 O O . SER A 1 87 ? -8.192 -10.776 4.069 1.00 92.38 87 SER A O 1
ATOM 681 N N . ARG A 1 88 ? -8.591 -12.800 4.944 1.00 95.06 88 ARG A N 1
ATOM 682 C CA . ARG A 1 88 ? -7.517 -12.708 5.958 1.00 95.06 88 ARG A CA 1
ATOM 683 C C . ARG A 1 88 ? -6.129 -12.505 5.350 1.00 95.06 88 ARG A C 1
ATOM 685 O O . ARG A 1 88 ? -5.252 -11.956 6.010 1.00 95.06 88 ARG A O 1
ATOM 692 N N . GLN A 1 89 ? -5.944 -12.932 4.105 1.00 96.75 89 GLN A N 1
ATOM 693 C CA . GLN A 1 89 ? -4.748 -12.663 3.329 1.00 96.75 89 GLN A CA 1
ATOM 694 C C . GLN A 1 89 ? -5.103 -11.783 2.129 1.00 96.75 89 GLN A C 1
ATOM 696 O O . GLN A 1 89 ? -6.018 -12.092 1.361 1.00 96.75 89 GLN A O 1
ATOM 701 N N . ALA A 1 90 ? -4.384 -10.679 1.959 1.00 96.69 90 ALA A N 1
ATOM 702 C CA . ALA A 1 90 ? -4.536 -9.806 0.801 1.00 96.69 90 ALA A CA 1
ATOM 703 C C . ALA A 1 90 ? -3.231 -9.747 0.018 1.00 96.69 90 ALA A C 1
ATOM 705 O O . ALA A 1 90 ? -2.152 -9.680 0.603 1.00 96.69 90 ALA A O 1
ATOM 706 N N . VAL A 1 91 ? -3.341 -9.751 -1.305 1.00 97.25 91 VAL A N 1
ATOM 707 C CA . VAL A 1 91 ? -2.223 -9.505 -2.212 1.00 97.25 91 VAL A CA 1
ATOM 708 C C . VAL A 1 91 ? -2.456 -8.154 -2.861 1.00 97.25 91 VAL A C 1
ATOM 710 O O . VAL A 1 91 ? -3.537 -7.922 -3.399 1.00 97.25 91 VAL A O 1
ATOM 713 N N . VAL A 1 92 ? -1.454 -7.282 -2.802 1.00 97.50 92 VAL A N 1
ATOM 714 C CA . VAL A 1 92 ? -1.474 -5.972 -3.453 1.00 97.50 92 VAL A CA 1
ATOM 715 C C . VAL A 1 92 ? -0.223 -5.823 -4.304 1.00 97.50 92 VAL A C 1
ATOM 717 O O . VAL A 1 92 ? 0.879 -6.132 -3.845 1.00 97.50 92 VAL A O 1
ATOM 720 N N . MET A 1 93 ? -0.401 -5.343 -5.529 1.00 96.12 93 MET A N 1
ATOM 721 C CA . MET A 1 93 ? 0.686 -5.040 -6.447 1.00 96.12 93 MET A CA 1
ATOM 722 C C . MET A 1 93 ? 1.062 -3.560 -6.408 1.00 96.12 93 MET A C 1
ATOM 724 O O . MET A 1 93 ? 0.234 -2.686 -6.129 1.00 96.12 93 MET A O 1
ATOM 728 N N . THR A 1 94 ? 2.325 -3.265 -6.690 1.00 95.44 94 THR A N 1
ATOM 729 C CA . THR A 1 94 ? 2.823 -1.898 -6.850 1.00 95.44 94 THR A CA 1
ATOM 730 C C . THR A 1 94 ? 4.070 -1.875 -7.731 1.00 95.44 94 THR A C 1
ATOM 732 O O . THR A 1 94 ? 4.774 -2.879 -7.850 1.00 95.44 94 THR A O 1
ATOM 735 N N . SER A 1 95 ? 4.370 -0.733 -8.350 1.00 92.75 95 SER A N 1
ATOM 736 C CA . SER A 1 95 ? 5.619 -0.548 -9.094 1.00 92.75 95 SER A CA 1
ATOM 737 C C . SER A 1 95 ? 6.837 -0.677 -8.175 1.00 92.75 95 SER A C 1
ATOM 739 O O . SER A 1 95 ? 6.774 -0.386 -6.981 1.00 92.75 95 SER A O 1
ATOM 741 N N . ARG A 1 96 ? 7.990 -1.048 -8.738 1.00 90.12 96 ARG A N 1
ATOM 742 C CA . ARG A 1 96 ? 9.223 -1.270 -7.962 1.00 90.12 96 ARG A CA 1
ATOM 743 C C . ARG A 1 96 ? 9.795 -0.044 -7.251 1.00 90.12 96 ARG A C 1
ATOM 745 O O . ARG A 1 96 ? 10.501 -0.211 -6.260 1.00 90.12 96 ARG A O 1
ATOM 752 N N . SER A 1 97 ? 9.578 1.159 -7.768 1.00 86.25 97 SER A N 1
ATOM 753 C CA . SER A 1 97 ? 10.240 2.361 -7.258 1.00 86.25 97 SER A CA 1
ATOM 754 C C . SER A 1 97 ? 9.293 3.549 -7.204 1.00 86.25 97 SER A C 1
ATOM 756 O O . SER A 1 97 ? 8.338 3.629 -7.977 1.00 86.25 97 SER A O 1
ATOM 758 N N . SER A 1 98 ? 9.605 4.513 -6.337 1.00 83.75 98 SER A N 1
ATOM 759 C CA . SER A 1 98 ? 8.897 5.796 -6.262 1.00 83.75 98 SER A CA 1
ATOM 760 C C . SER A 1 98 ? 8.956 6.578 -7.576 1.00 83.75 98 SER A C 1
ATOM 762 O O . SER A 1 98 ? 7.969 7.208 -7.942 1.00 83.75 98 SER A O 1
ATOM 764 N N . ALA A 1 99 ? 10.063 6.468 -8.322 1.00 83.56 99 ALA A N 1
ATOM 765 C CA . ALA A 1 99 ? 10.212 7.065 -9.651 1.00 83.56 99 ALA A CA 1
ATOM 766 C C . ALA A 1 99 ? 9.173 6.528 -10.655 1.00 83.56 99 ALA A C 1
ATOM 768 O O . ALA A 1 99 ? 8.747 7.245 -11.554 1.00 83.56 99 ALA A O 1
ATOM 769 N N . SER A 1 100 ? 8.721 5.283 -10.469 1.00 86.31 100 SER A N 1
ATOM 770 C CA . SER A 1 100 ? 7.620 4.661 -11.219 1.00 86.31 100 SER A CA 1
ATOM 771 C C . SER A 1 100 ? 6.296 4.681 -10.442 1.00 86.31 100 SER A C 1
ATOM 773 O O . SER A 1 100 ? 5.438 3.825 -10.660 1.00 86.31 100 SER A O 1
ATOM 775 N N . CYS A 1 101 ? 6.135 5.621 -9.505 1.00 90.81 101 CYS A N 1
ATOM 776 C CA . CYS A 1 101 ? 4.953 5.782 -8.652 1.00 90.81 101 CYS A CA 1
ATOM 777 C C . CYS A 1 101 ? 4.626 4.584 -7.739 1.00 90.81 101 CYS A C 1
ATOM 779 O O . CYS A 1 101 ? 3.498 4.447 -7.259 1.00 90.81 101 CYS A O 1
ATOM 781 N N . GLY A 1 102 ? 5.612 3.734 -7.461 1.00 92.94 102 GLY A N 1
ATOM 782 C CA . GLY A 1 102 ? 5.515 2.593 -6.559 1.00 92.94 102 GLY A CA 1
ATOM 783 C C . GLY A 1 102 ? 5.506 2.982 -5.085 1.00 92.94 102 GLY A C 1
ATOM 784 O O . GLY A 1 102 ? 6.031 4.028 -4.696 1.00 92.94 102 GLY A O 1
ATOM 785 N N . TYR A 1 103 ? 4.913 2.125 -4.256 1.00 96.06 103 TYR A N 1
ATOM 786 C CA . TYR A 1 103 ? 4.944 2.257 -2.804 1.00 96.06 103 TYR A CA 1
ATOM 787 C C . TYR A 1 103 ? 5.937 1.264 -2.189 1.00 96.06 103 TYR A C 1
ATOM 789 O O . TYR A 1 103 ? 5.830 0.056 -2.390 1.00 96.06 103 TYR A O 1
ATOM 797 N N . ASN A 1 104 ? 6.879 1.762 -1.388 1.00 95.56 104 ASN A N 1
ATOM 798 C CA . ASN A 1 104 ? 7.898 0.926 -0.757 1.00 95.56 104 ASN A CA 1
ATOM 799 C C . ASN A 1 104 ? 7.382 0.346 0.565 1.00 95.56 104 ASN A C 1
ATOM 801 O O . ASN A 1 104 ? 7.223 1.061 1.554 1.00 95.56 104 ASN A O 1
ATOM 805 N N . PHE A 1 105 ? 7.135 -0.961 0.576 1.00 98.00 105 PHE A N 1
ATOM 806 C CA . PHE A 1 105 ? 6.737 -1.701 1.770 1.00 98.00 105 PHE A CA 1
ATOM 807 C C . PHE A 1 105 ? 7.934 -2.347 2.467 1.00 98.00 105 PHE A C 1
ATOM 809 O O . PHE A 1 105 ? 8.906 -2.746 1.831 1.00 98.00 105 PHE A O 1
ATOM 816 N N . GLU A 1 106 ? 7.811 -2.532 3.777 1.00 98.31 106 GLU A N 1
ATOM 817 C CA . GLU A 1 106 ? 8.769 -3.255 4.606 1.00 98.31 106 GLU A CA 1
ATOM 818 C C . GLU A 1 106 ? 8.101 -4.485 5.230 1.00 98.31 106 GLU A C 1
ATOM 820 O O . GLU A 1 106 ? 7.016 -4.404 5.816 1.00 98.31 106 GLU A O 1
ATOM 825 N N . LYS A 1 107 ? 8.767 -5.641 5.134 1.00 98.38 107 LYS A N 1
ATOM 826 C CA . LYS A 1 107 ? 8.285 -6.892 5.730 1.00 98.38 107 LYS A CA 1
ATOM 827 C C . LYS A 1 107 ? 8.176 -6.754 7.252 1.00 98.38 107 LYS A C 1
ATOM 829 O O . LYS A 1 107 ? 9.064 -6.216 7.906 1.00 98.38 107 LYS A O 1
ATOM 834 N N . GLY A 1 108 ? 7.076 -7.249 7.816 1.00 98.50 108 GLY A N 1
ATOM 835 C CA . GLY A 1 108 ? 6.780 -7.193 9.248 1.00 98.50 108 GLY A CA 1
ATOM 836 C C . GLY A 1 108 ? 6.186 -5.870 9.742 1.00 98.50 108 GLY A C 1
ATOM 837 O O . GLY A 1 108 ? 5.762 -5.812 10.894 1.00 98.50 108 GLY A O 1
ATOM 838 N N . LYS A 1 109 ? 6.110 -4.825 8.907 1.00 98.69 109 LYS A N 1
ATOM 839 C CA . LYS A 1 109 ? 5.462 -3.554 9.263 1.00 98.69 109 LYS A CA 1
ATOM 840 C C . LYS A 1 109 ? 3.968 -3.579 8.946 1.00 98.69 109 LYS A C 1
ATOM 842 O O . LYS A 1 109 ? 3.511 -4.318 8.071 1.00 98.69 109 LYS A O 1
ATOM 847 N N . GLU A 1 110 ? 3.217 -2.751 9.664 1.00 98.69 110 GLU A N 1
ATOM 848 C CA . GLU A 1 110 ? 1.775 -2.587 9.494 1.00 98.69 110 GLU A CA 1
ATOM 849 C C . GLU A 1 110 ? 1.447 -1.317 8.718 1.00 98.69 110 GLU A C 1
ATOM 851 O O . GLU A 1 110 ? 2.022 -0.251 8.959 1.00 98.69 110 GLU A O 1
ATOM 856 N N . TYR A 1 111 ? 0.479 -1.424 7.814 1.00 98.81 111 TYR A N 1
ATOM 857 C CA . TYR A 1 111 ? 0.074 -0.338 6.931 1.00 98.81 111 TYR A CA 1
ATOM 858 C C . TYR A 1 111 ? -1.439 -0.183 6.919 1.00 98.81 111 TYR A C 1
ATOM 860 O O . TYR A 1 111 ? -2.170 -1.168 7.021 1.00 98.81 111 TYR A O 1
ATOM 868 N N . LEU A 1 112 ? -1.892 1.056 6.738 1.00 98.50 112 LEU A N 1
ATOM 869 C CA . LEU A 1 112 ? -3.208 1.348 6.189 1.00 98.50 112 LEU A CA 1
ATOM 870 C C . LEU A 1 112 ? -3.067 1.403 4.667 1.00 98.50 112 LEU A C 1
ATOM 872 O O . LEU A 1 112 ? -2.326 2.237 4.146 1.00 98.50 112 LEU A O 1
ATOM 876 N N . VAL A 1 113 ? -3.774 0.520 3.971 1.00 98.44 113 VAL A N 1
ATOM 877 C CA . VAL A 1 113 ? -3.681 0.344 2.523 1.00 98.44 113 VAL A CA 1
ATOM 878 C C . VAL A 1 113 ? -4.955 0.843 1.857 1.00 98.44 113 VAL A C 1
ATOM 880 O O . VAL A 1 113 ? -6.054 0.390 2.181 1.00 98.44 113 VAL A O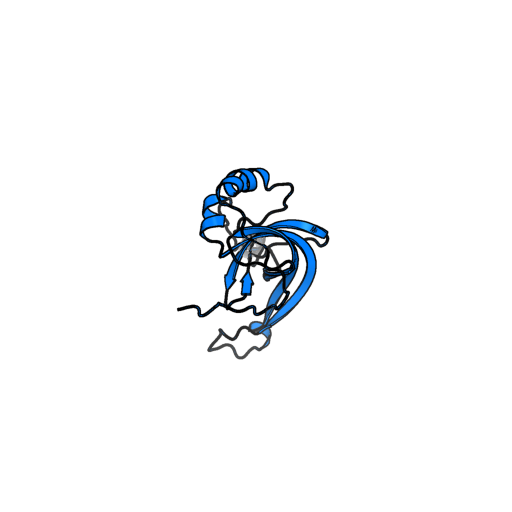 1
ATOM 883 N N . TYR A 1 114 ? -4.789 1.750 0.896 1.00 97.69 114 TYR A N 1
ATOM 884 C CA . TYR A 1 114 ? -5.823 2.179 -0.041 1.00 97.69 114 TYR A CA 1
ATOM 885 C C . TYR A 1 114 ? -5.519 1.550 -1.397 1.00 97.69 114 TYR A C 1
ATOM 887 O O . TYR A 1 114 ? -4.641 2.016 -2.120 1.00 97.69 114 TYR A O 1
ATOM 895 N N . ALA A 1 115 ? -6.231 0.476 -1.725 1.00 97.00 115 ALA A N 1
ATOM 896 C CA . ALA A 1 115 ? -6.012 -0.268 -2.954 1.00 97.00 115 ALA A CA 1
ATOM 897 C C . ALA A 1 115 ? -7.069 0.076 -4.009 1.00 97.00 115 ALA A C 1
ATOM 899 O O . ALA A 1 115 ? -8.279 0.037 -3.748 1.00 97.00 115 ALA A O 1
ATOM 900 N N . GLY A 1 116 ? -6.597 0.405 -5.208 1.00 94.44 116 GLY A N 1
ATOM 901 C CA . GLY A 1 116 ? -7.396 0.494 -6.423 1.00 94.44 116 GLY A CA 1
ATOM 902 C C . GLY A 1 116 ? -7.666 -0.889 -7.019 1.00 94.44 116 GLY A C 1
ATOM 903 O O . GLY A 1 116 ? -7.574 -1.912 -6.337 1.00 94.44 116 GLY A O 1
ATOM 904 N N . ASN A 1 117 ? -8.027 -0.921 -8.298 1.00 85.56 117 ASN A N 1
ATOM 905 C CA . ASN A 1 117 ? -8.103 -2.157 -9.066 1.00 85.56 117 ASN A CA 1
ATOM 906 C C . ASN A 1 117 ? -7.610 -1.896 -10.482 1.00 85.56 117 ASN A C 1
ATOM 908 O O . ASN A 1 117 ? -8.066 -0.944 -11.115 1.00 85.56 117 ASN A O 1
ATOM 912 N N . GLU A 1 118 ? -6.717 -2.756 -10.944 1.00 74.44 118 GLU A N 1
ATOM 913 C CA . GLU A 1 118 ? -6.281 -2.824 -12.330 1.00 74.44 118 GLU A CA 1
ATOM 914 C C . GLU A 1 118 ? -6.328 -4.294 -12.746 1.00 74.44 118 GLU A C 1
ATOM 916 O O . GLU A 1 118 ? -5.827 -5.153 -12.024 1.00 74.44 118 GLU A O 1
ATOM 921 N N . ASP A 1 119 ? -7.018 -4.592 -13.850 1.00 71.12 119 ASP A N 1
ATOM 922 C CA . ASP A 1 119 ? -7.136 -5.943 -14.416 1.00 71.12 119 ASP A CA 1
ATOM 923 C C . ASP A 1 119 ? -7.490 -7.043 -13.383 1.00 71.12 119 ASP A C 1
ATOM 925 O O . ASP A 1 119 ? -6.960 -8.150 -13.403 1.00 71.12 119 ASP A O 1
ATOM 929 N N . ALA A 1 120 ? -8.434 -6.731 -12.483 1.00 79.56 120 ALA A N 1
ATOM 930 C CA . ALA A 1 120 ? -8.933 -7.576 -11.389 1.00 79.56 120 ALA A CA 1
ATOM 931 C C . ALA A 1 120 ? -7.982 -7.783 -10.192 1.00 79.56 120 ALA A C 1
ATOM 933 O O . ALA A 1 120 ? -8.401 -8.368 -9.189 1.00 79.56 120 ALA A O 1
ATOM 934 N N . GLU A 1 121 ? -6.770 -7.233 -10.225 1.00 88.81 121 GLU A N 1
ATOM 935 C CA . GLU A 1 121 ? -5.812 -7.263 -9.121 1.00 88.81 121 GLU A CA 1
ATOM 936 C C . GLU A 1 121 ? -5.918 -5.991 -8.259 1.00 88.81 121 GLU A C 1
ATOM 938 O O . GLU A 1 121 ? -6.332 -4.924 -8.719 1.00 88.81 121 GLU A O 1
ATOM 943 N N . LEU A 1 122 ? -5.586 -6.093 -6.967 1.00 95.75 122 LEU A N 1
ATOM 944 C CA . LEU A 1 122 ? -5.498 -4.920 -6.095 1.00 95.75 122 LEU A CA 1
ATOM 945 C C . LEU A 1 122 ? -4.153 -4.239 -6.314 1.00 95.75 122 LEU A C 1
ATOM 947 O O . LEU A 1 122 ? -3.112 -4.867 -6.138 1.00 95.75 122 LEU A O 1
ATOM 951 N N . THR A 1 123 ? -4.176 -2.947 -6.618 1.00 95.81 123 THR A N 1
ATOM 952 C CA . THR A 1 123 ? -2.964 -2.155 -6.850 1.00 95.81 123 THR A CA 1
ATOM 953 C C . THR A 1 123 ? -2.894 -0.962 -5.907 1.00 95.81 123 THR A C 1
ATOM 955 O O . THR A 1 123 ? -3.912 -0.415 -5.477 1.00 95.81 123 THR A O 1
ATOM 958 N N . THR A 1 124 ? -1.682 -0.551 -5.551 1.00 96.31 124 THR A N 1
ATOM 959 C CA . THR A 1 124 ? -1.422 0.669 -4.781 1.00 96.31 124 THR A CA 1
ATOM 960 C C . THR A 1 124 ? -0.193 1.378 -5.330 1.00 96.31 124 THR A C 1
ATOM 962 O O . THR A 1 124 ? 0.648 0.784 -6.002 1.00 96.31 124 THR A O 1
ATOM 965 N N . GLY A 1 125 ? -0.058 2.658 -5.010 1.00 94.81 125 GLY A N 1
ATOM 966 C CA . GLY A 1 125 ? 1.084 3.463 -5.424 1.00 94.81 125 GLY A CA 1
ATOM 967 C C . GLY A 1 125 ? 1.340 4.622 -4.478 1.00 94.81 125 GLY A C 1
ATOM 968 O O . GLY A 1 125 ? 0.608 4.823 -3.502 1.00 94.81 125 GLY A O 1
ATOM 969 N N . LEU A 1 126 ? 2.368 5.399 -4.796 1.00 93.62 126 LEU A N 1
ATOM 970 C CA . LEU A 1 126 ? 2.854 6.522 -3.997 1.00 93.62 126 LEU A CA 1
ATOM 971 C C . LEU A 1 126 ? 1.743 7.528 -3.649 1.00 93.62 126 LEU A C 1
ATOM 973 O O . LEU A 1 126 ? 1.659 7.993 -2.515 1.00 93.62 126 LEU A O 1
ATOM 977 N N . CYS A 1 127 ? 0.842 7.809 -4.595 1.00 93.31 127 CYS A N 1
ATOM 978 C CA . CYS A 1 127 ? -0.225 8.799 -4.418 1.00 93.31 127 CYS A CA 1
ATOM 979 C C . CYS A 1 127 ? -1.534 8.235 -3.837 1.00 93.31 127 CYS A C 1
ATOM 981 O O . CYS A 1 127 ? -2.495 8.981 -3.663 1.00 93.31 127 CYS A O 1
ATOM 983 N N . SER A 1 128 ? -1.613 6.931 -3.554 1.00 94.62 128 SER A N 1
ATOM 984 C CA . SER A 1 128 ? -2.863 6.277 -3.121 1.00 94.62 128 SER A CA 1
ATOM 985 C C . SER A 1 128 ? -3.387 6.790 -1.774 1.00 94.62 128 SER A C 1
ATOM 987 O O . SER A 1 128 ? -4.589 6.757 -1.510 1.00 94.62 128 SER A O 1
ATOM 989 N N . GLY A 1 129 ? -2.489 7.271 -0.912 1.00 95.69 129 GLY A N 1
ATOM 990 C CA . GLY A 1 129 ? -2.758 7.527 0.502 1.00 95.69 129 GLY A CA 1
ATOM 991 C C . GLY A 1 129 ? -2.392 6.358 1.417 1.00 95.69 129 GLY A C 1
ATOM 992 O O . GLY A 1 129 ? -2.511 6.501 2.633 1.00 95.69 129 GLY A O 1
ATOM 993 N N . THR A 1 130 ? -1.912 5.235 0.868 1.00 97.69 130 THR A N 1
ATOM 994 C CA . THR A 1 130 ? -1.314 4.143 1.649 1.00 97.69 130 THR A CA 1
ATOM 995 C C . THR A 1 130 ? -0.154 4.667 2.494 1.00 97.69 130 THR A C 1
ATOM 997 O O . THR A 1 130 ? 0.661 5.457 2.016 1.00 97.69 130 THR A O 1
ATOM 1000 N N . LYS A 1 131 ? -0.095 4.273 3.770 1.00 97.69 131 LYS A N 1
ATOM 1001 C CA . LYS A 1 131 ? 0.926 4.744 4.722 1.00 97.69 131 LYS A CA 1
ATOM 1002 C C . LYS A 1 131 ? 1.112 3.782 5.901 1.00 97.69 131 LYS A C 1
ATOM 1004 O O . LYS A 1 131 ? 0.219 2.964 6.145 1.00 97.69 131 LYS A O 1
ATOM 1009 N N . PRO A 1 132 ? 2.231 3.863 6.650 1.00 98.44 132 PRO A N 1
ATOM 1010 C CA . PRO A 1 132 ? 2.402 3.082 7.869 1.00 98.44 132 PRO A CA 1
ATOM 1011 C C . PRO A 1 132 ? 1.254 3.336 8.842 1.00 98.44 132 PRO A C 1
ATOM 1013 O O . PRO A 1 132 ? 0.809 4.472 9.016 1.00 98.44 132 PRO A O 1
ATOM 1016 N N . LEU A 1 133 ? 0.784 2.284 9.508 1.00 97.69 133 LEU A N 1
ATOM 1017 C CA . LEU A 1 133 ? -0.345 2.398 10.428 1.00 97.69 133 LEU A CA 1
ATOM 1018 C C . LEU A 1 133 ? -0.031 3.356 11.591 1.00 97.69 133 LEU A C 1
ATOM 1020 O O . LEU A 1 133 ? -0.906 4.087 12.050 1.00 97.69 133 LEU A O 1
ATOM 1024 N N . THR A 1 134 ? 1.242 3.428 11.990 1.00 97.81 134 THR A N 1
ATOM 1025 C CA . THR A 1 134 ? 1.763 4.336 13.023 1.00 97.81 134 THR A CA 1
ATOM 1026 C C . THR A 1 134 ? 1.595 5.820 12.689 1.00 97.81 134 THR A C 1
ATOM 1028 O O . THR A 1 134 ? 1.573 6.642 13.600 1.00 97.81 134 THR A O 1
ATOM 1031 N N . THR A 1 135 ? 1.448 6.185 11.412 1.00 96.94 135 THR A N 1
ATOM 1032 C CA . THR A 1 135 ? 1.263 7.577 10.965 1.00 96.94 135 THR A CA 1
ATOM 1033 C C . THR A 1 135 ? -0.135 7.841 10.396 1.00 96.94 135 THR A C 1
ATOM 1035 O O . THR A 1 135 ? -0.413 8.931 9.898 1.00 96.94 135 THR A O 1
ATOM 1038 N N . ALA A 1 136 ? -1.054 6.875 10.504 1.00 96.69 136 ALA A N 1
ATOM 1039 C CA . ALA A 1 136 ? -2.384 6.926 9.897 1.00 96.69 136 ALA A CA 1
ATOM 1040 C C . ALA A 1 136 ? -3.487 7.506 10.802 1.00 96.69 136 ALA A C 1
ATOM 1042 O O . ALA A 1 136 ? -4.670 7.369 10.496 1.00 96.69 136 ALA A O 1
ATOM 1043 N N . GLN A 1 137 ? -3.151 8.163 11.916 1.00 94.88 137 GLN A N 1
ATOM 1044 C CA . GLN A 1 137 ? -4.142 8.580 12.919 1.00 94.88 137 GLN A CA 1
ATOM 1045 C C . GLN A 1 137 ? -5.258 9.482 12.350 1.00 94.88 137 GLN A C 1
ATOM 1047 O O . GLN A 1 137 ? -6.433 9.327 12.702 1.00 94.88 137 GLN A O 1
ATOM 1052 N N . ALA A 1 138 ? -4.912 10.404 11.445 1.00 93.00 138 ALA A N 1
ATOM 1053 C CA . ALA A 1 138 ? -5.879 11.283 10.786 1.00 93.00 138 ALA A CA 1
ATOM 1054 C C . ALA A 1 138 ? -6.855 10.493 9.897 1.00 93.00 138 ALA A C 1
ATOM 1056 O O . ALA A 1 138 ? -8.068 10.698 9.961 1.00 93.00 138 ALA A O 1
ATOM 1057 N N . ASP A 1 139 ? -6.336 9.543 9.119 1.00 95.69 139 ASP A N 1
ATOM 1058 C CA . ASP A 1 139 ? -7.122 8.633 8.293 1.00 95.69 139 ASP A CA 1
ATOM 1059 C C . ASP A 1 139 ? -8.068 7.785 9.147 1.00 95.69 139 ASP A C 1
ATOM 1061 O O . ASP A 1 139 ? -9.273 7.766 8.907 1.00 95.69 139 ASP A O 1
ATOM 1065 N N . LEU A 1 140 ? -7.551 7.146 10.200 1.00 95.00 140 LEU A N 1
ATOM 1066 C CA . LEU A 1 140 ? -8.331 6.283 11.090 1.00 95.00 140 LEU A CA 1
ATOM 1067 C C . LEU A 1 140 ? -9.494 7.033 11.753 1.00 95.00 140 LEU A C 1
ATOM 1069 O O . LEU A 1 140 ? -10.579 6.473 11.925 1.00 95.00 140 LEU A O 1
ATOM 1073 N N . SER A 1 141 ? -9.295 8.315 12.068 1.00 92.75 141 SER A N 1
ATOM 1074 C CA . SER A 1 141 ? -10.335 9.182 12.633 1.00 92.75 141 SER A CA 1
ATOM 1075 C C . SER A 1 141 ? -11.494 9.400 11.654 1.00 92.75 141 SER A C 1
ATOM 1077 O O . SER A 1 141 ? -12.654 9.423 12.063 1.00 92.75 141 SER A O 1
ATOM 1079 N N . ILE A 1 142 ? -11.196 9.504 10.356 1.00 91.00 142 ILE A N 1
ATOM 1080 C CA . ILE A 1 142 ? -12.191 9.629 9.282 1.00 91.00 142 ILE A CA 1
ATOM 1081 C C . ILE A 1 142 ? -12.868 8.276 9.016 1.00 91.00 142 ILE A C 1
ATOM 1083 O O . ILE A 1 142 ? -14.091 8.213 8.879 1.00 91.00 142 ILE A O 1
ATOM 1087 N N . LEU A 1 143 ? -12.089 7.191 8.987 1.00 91.25 143 LEU A N 1
ATOM 1088 C CA . LEU A 1 143 ? -12.565 5.839 8.680 1.00 91.25 143 LEU A CA 1
ATOM 1089 C C . LEU A 1 143 ? -13.442 5.231 9.780 1.00 91.25 143 LEU A C 1
ATOM 1091 O O . LEU A 1 143 ? -14.253 4.353 9.492 1.00 91.25 143 LEU A O 1
ATOM 1095 N N . ARG A 1 144 ? -13.345 5.705 11.030 1.00 85.50 144 ARG A N 1
ATOM 1096 C CA . ARG A 1 144 ? -14.219 5.265 12.133 1.00 85.50 144 ARG A CA 1
ATOM 1097 C C . ARG A 1 144 ? -15.709 5.390 11.793 1.00 85.50 144 ARG A C 1
ATOM 1099 O O . ARG A 1 144 ? -16.497 4.557 12.226 1.00 85.50 144 ARG A O 1
ATOM 1106 N N . ASN A 1 145 ? -16.075 6.386 10.989 1.00 74.69 145 ASN A N 1
ATOM 1107 C CA . ASN A 1 145 ? -17.463 6.656 10.617 1.00 74.69 145 ASN A CA 1
ATOM 1108 C C . ASN A 1 145 ? -17.919 5.884 9.364 1.00 74.69 145 ASN A C 1
ATOM 1110 O O . ASN A 1 145 ? -19.093 5.944 9.016 1.00 74.69 145 ASN A O 1
ATOM 1114 N N . ALA A 1 146 ? -17.014 5.183 8.673 1.00 71.62 146 ALA A N 1
ATOM 1115 C CA . ALA A 1 146 ? -17.305 4.494 7.413 1.00 71.62 146 ALA A CA 1
ATOM 1116 C C . ALA A 1 146 ? -17.863 3.064 7.589 1.00 71.62 146 ALA A C 1
ATOM 1118 O O . ALA A 1 146 ? -18.248 2.437 6.606 1.00 71.62 146 ALA A O 1
ATOM 1119 N N . GLY A 1 147 ? -17.932 2.550 8.824 1.00 63.19 147 GLY A N 1
ATOM 1120 C CA . GLY A 1 147 ? -18.269 1.150 9.104 1.00 63.19 147 GLY A CA 1
ATOM 1121 C C . GLY A 1 147 ? -17.085 0.199 8.864 1.00 63.19 147 GLY A C 1
ATOM 1122 O O . GLY A 1 147 ? -16.095 0.553 8.231 1.00 63.19 147 GLY A O 1
ATOM 1123 N N . THR A 1 148 ? -17.140 -1.008 9.436 1.00 72.25 148 THR A N 1
ATOM 1124 C CA . THR A 1 148 ? -16.138 -2.070 9.207 1.00 72.25 148 THR A CA 1
ATOM 1125 C C . THR A 1 148 ? -16.782 -3.153 8.345 1.00 72.25 148 THR A C 1
ATOM 1127 O O . THR A 1 148 ? -17.882 -3.602 8.659 1.00 72.25 148 THR A O 1
ATOM 1130 N N . THR A 1 149 ? -16.117 -3.571 7.268 1.00 76.06 149 THR A N 1
ATOM 1131 C CA . THR A 1 149 ? -16.563 -4.710 6.448 1.00 76.06 149 THR A CA 1
ATOM 1132 C C . THR A 1 149 ? -15.994 -6.008 7.026 1.00 76.06 149 THR A C 1
ATOM 1134 O O . THR A 1 149 ? -14.900 -6.018 7.593 1.00 76.06 149 THR A O 1
ATOM 1137 N N . ARG A 1 150 ? -16.737 -7.116 6.924 1.00 71.31 150 ARG A N 1
ATOM 1138 C CA . ARG A 1 150 ? -16.301 -8.416 7.452 1.00 71.31 150 ARG A CA 1
ATOM 1139 C C . ARG A 1 150 ? -15.136 -8.963 6.620 1.00 71.31 150 ARG A C 1
ATOM 1141 O O . ARG A 1 150 ? -15.213 -8.974 5.395 1.00 71.31 150 ARG A O 1
ATOM 1148 N N . ILE A 1 151 ? -14.087 -9.439 7.294 1.00 73.38 151 ILE A N 1
ATOM 1149 C CA . ILE A 1 151 ? -13.015 -10.204 6.648 1.00 73.38 151 ILE A CA 1
ATOM 1150 C C . ILE A 1 151 ? -13.604 -11.530 6.165 1.00 73.38 151 ILE A C 1
ATOM 1152 O O . ILE A 1 151 ? -14.242 -12.248 6.940 1.00 73.38 151 ILE A O 1
ATOM 1156 N N . GLU A 1 152 ? -13.415 -11.844 4.885 1.00 70.00 152 GLU A N 1
ATOM 1157 C CA . GLU A 1 152 ? -13.949 -13.069 4.297 1.00 70.00 152 GLU A CA 1
ATOM 1158 C C . GLU A 1 152 ? -13.087 -14.254 4.754 1.00 70.00 152 GLU A C 1
ATOM 1160 O O . GLU A 1 152 ? -11.931 -14.414 4.352 1.00 70.00 152 GLU A O 1
ATOM 1165 N N . ASN A 1 153 ? -13.626 -15.059 5.670 1.00 47.16 153 ASN A N 1
ATOM 1166 C CA . ASN A 1 153 ? -13.003 -16.315 6.059 1.00 47.16 153 ASN A CA 1
ATOM 1167 C C . ASN A 1 153 ? -13.278 -17.334 4.956 1.00 47.16 153 ASN A C 1
ATOM 1169 O O . ASN A 1 153 ? -14.432 -17.657 4.692 1.00 47.16 153 ASN A O 1
ATOM 1173 N N . GLN A 1 154 ? -12.221 -17.854 4.335 1.00 48.56 154 GLN A N 1
ATOM 1174 C CA . GLN A 1 154 ? -12.318 -19.035 3.484 1.00 48.56 154 GLN A CA 1
ATOM 1175 C C . GLN A 1 154 ? -12.688 -20.250 4.345 1.00 48.56 154 GLN A C 1
ATOM 1177 O O . GLN A 1 154 ? -11.815 -20.946 4.855 1.00 48.56 154 GLN A O 1
ATOM 1182 N N . THR A 1 155 ? -13.985 -20.484 4.508 1.00 44.31 155 THR A N 1
ATOM 1183 C CA . THR A 1 155 ? -14.544 -21.789 4.851 1.00 44.31 155 THR A CA 1
ATOM 1184 C C . THR A 1 155 ? -15.744 -21.976 3.936 1.00 44.31 155 THR A C 1
ATOM 1186 O O . THR A 1 155 ? -16.720 -21.234 4.020 1.00 44.31 155 THR A O 1
ATOM 1189 N N . GLY A 1 156 ? -15.631 -22.898 2.982 1.00 49.69 156 GLY A N 1
ATOM 1190 C CA . GLY A 1 156 ? -16.759 -23.275 2.148 1.00 49.69 156 GLY A CA 1
ATOM 1191 C C . GLY A 1 156 ? -17.779 -24.025 2.991 1.00 49.69 156 GLY A C 1
ATOM 1192 O O . GLY A 1 156 ? -17.534 -25.169 3.339 1.00 49.69 156 GLY A O 1
ATOM 1193 N N . GLU A 1 157 ? -18.919 -23.402 3.268 1.00 38.38 157 GLU A N 1
ATOM 1194 C CA . GLU A 1 157 ? -20.140 -24.086 3.688 1.00 38.38 157 GLU A CA 1
ATOM 1195 C C . GLU A 1 157 ? -21.303 -23.501 2.892 1.00 38.38 157 GLU A C 1
ATOM 1197 O O . GLU A 1 157 ? -21.704 -22.346 3.029 1.00 38.38 157 GLU A O 1
ATOM 1202 N N . ARG A 1 158 ? -21.781 -24.325 1.965 1.00 47.38 158 ARG A N 1
ATOM 1203 C CA . ARG A 1 158 ? -23.005 -24.130 1.209 1.00 47.38 158 ARG A CA 1
ATOM 1204 C C . ARG A 1 158 ? -24.130 -24.678 2.093 1.00 47.38 158 ARG A C 1
ATOM 1206 O O . ARG A 1 158 ? -24.313 -25.887 2.126 1.00 47.38 158 ARG A O 1
ATOM 1213 N N . SER A 1 159 ? -24.861 -23.803 2.774 1.00 35.69 159 SER A N 1
ATOM 1214 C CA . SER A 1 159 ? -26.104 -24.142 3.485 1.00 35.69 159 SER A CA 1
ATOM 1215 C C . SER A 1 159 ? -27.198 -23.241 2.915 1.00 35.69 159 SER A C 1
ATOM 1217 O O . SER A 1 159 ? -27.143 -22.028 3.070 1.00 35.69 159 SER A O 1
ATOM 1219 N N . GLN A 1 160 ? -27.958 -23.762 1.950 1.00 49.28 160 GLN A N 1
ATOM 1220 C CA . GLN A 1 160 ? -29.351 -24.178 2.157 1.00 49.28 160 GLN A CA 1
ATOM 1221 C C . GLN A 1 160 ? -30.254 -22.983 2.480 1.00 49.28 160 GLN A C 1
ATOM 1223 O O . GLN A 1 160 ? -30.523 -22.680 3.635 1.00 49.28 160 GLN A O 1
ATOM 1228 N N . GLU A 1 161 ? -30.739 -22.336 1.416 1.00 40.31 161 GLU A N 1
ATOM 1229 C CA . GLU A 1 161 ? -31.942 -21.513 1.486 1.00 40.31 161 GLU A CA 1
ATOM 1230 C C . GLU A 1 161 ? -33.150 -22.429 1.273 1.00 40.31 161 GLU A C 1
ATOM 1232 O O . GLU A 1 161 ? -33.481 -22.852 0.162 1.00 40.31 161 GLU A O 1
ATOM 1237 N N . ASP A 1 162 ? -33.677 -22.831 2.420 1.00 42.50 162 ASP A N 1
ATOM 1238 C CA . ASP A 1 162 ? -35.076 -23.061 2.747 1.00 42.50 162 ASP A CA 1
ATOM 1239 C C . ASP A 1 162 ? -36.075 -22.602 1.659 1.00 42.50 162 ASP A C 1
ATOM 1241 O O . ASP A 1 162 ? -36.300 -21.411 1.442 1.00 42.50 162 ASP A O 1
ATOM 1245 N N . ARG A 1 163 ? -36.699 -23.562 0.963 1.00 43.19 163 ARG A N 1
ATOM 1246 C CA . ARG A 1 163 ? -37.938 -23.337 0.204 1.00 43.19 163 ARG A CA 1
ATOM 1247 C C . ARG A 1 163 ? -39.096 -23.927 0.993 1.00 43.19 163 ARG A C 1
ATOM 1249 O O . ARG A 1 163 ? -39.534 -25.043 0.727 1.00 43.19 163 ARG A O 1
ATOM 1256 N N . GLY A 1 164 ? -39.568 -23.143 1.953 1.00 42.47 164 GLY A N 1
ATOM 1257 C CA . GLY A 1 164 ? -40.884 -23.270 2.559 1.00 42.47 164 GLY A CA 1
ATOM 1258 C C . GLY A 1 164 ? -41.782 -22.120 2.107 1.00 42.47 164 GLY A C 1
ATOM 1259 O O . GLY A 1 164 ? -41.793 -21.079 2.754 1.00 42.47 164 GLY A O 1
ATOM 1260 N N . LEU A 1 165 ? -42.462 -22.307 0.971 1.00 39.00 165 LEU A N 1
ATOM 1261 C CA . LEU A 1 165 ? -43.895 -22.078 0.696 1.00 39.00 165 LEU A CA 1
ATOM 1262 C C . LEU A 1 165 ? -44.154 -22.216 -0.811 1.00 39.00 165 LEU A C 1
ATOM 1264 O O . LEU A 1 165 ? -43.459 -21.535 -1.598 1.00 39.00 165 LEU A O 1
#

InterPro domains:
  IPR001820 Protease inhibitor I35 (TIMP) [PF00965] (21-133)
  IPR001820 Protease inhibitor I35 (TIMP) [PTHR11844] (6-133)
  IPR008993 Tissue inhibitor of metalloproteinases-like, OB-fold [G3DSA:2.40.50.120] (23-146)
  IPR008993 Tissue inhibitor of metalloproteinases-like, OB-fold [SSF50242] (23-137)